Protein AF-X0T035-F1 (afdb_monomer)

Secondary structure (DSSP, 8-state):
----PPPPP----SHHHHHHH-TT---SS-TTSSEEEEEEEETTTTEEEEEEEEE-SSEEEEEEEEEEE-TTS-EEEEEEEEEEET--EEEEE-TTS-EEEEEE-

InterPro domains:
  IPR059796 Lockin family [PF26760] (6-98)

pLDDT: mean 90.89, std 11.78, range [40.88, 98.69]

Solvent-accessible surface area (backbone atoms only — not comparable to full-atom values): 6393 Å² total; per-residue (Å²): 133,83,77,83,74,84,74,83,84,78,84,61,66,44,45,74,52,33,50,76,72,37,84,84,68,80,77,85,76,70,68,53,58,56,37,55,51,46,73,53,72,40,80,88,80,31,33,36,38,38,34,28,36,26,81,56,100,61,13,28,40,40,37,39,41,38,42,36,50,43,98,88,70,49,74,50,77,49,79,49,76,48,78,42,72,80,32,44,80,45,75,43,61,48,100,83,70,46,78,78,47,40,49,80,85

Sequence (105 aa):
MSVPTKGKTLHNTTADGASKNVKDIVFWGNGDTFALISKASSQEEGWMKSTKAMQTSQGVVVQVTTQQRNPDGSYAIAEALTFVPFVTISEERNDKNEVTSRTII

Organism: NCBI:txid412755

Nearest PDB structures (foldseek):
  7wb4-assembly1_E  TM=5.234E-01  e=1.646E-01  Xenopus laevis
  3d2l-assembly1_A  TM=5.283E-01  e=3.341E-01  Exiguobacterium sibiricum 255-15
  4ggz-assembly4_D  TM=5.249E-01  e=2.017E+00  Bradyrhizobium diazoefficiens USDA 110
  6m82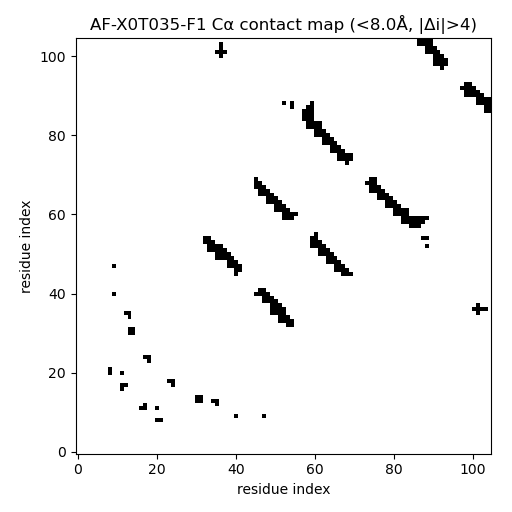-assembly1_A-2  TM=5.423E-01  e=1.910E+00  Streptomyces fradiae
  3bxo-assembly1_B  TM=4.458E-01  e=2.130E+00  Streptomyces venezuelae

Foldseek 3Di:
DDDPDDDDDQPDQAPVSCCVVPVPDDDDPGRCQWGWADKDDDVVQAKIWTWTWHDDPFFIKIKIKIWGQDPVRDIDIDMDIDTDGPKDKDFDADPVRHTDHIDID

Radius of gyration: 15.85 Å; Cα contacts (8 Å, |Δi|>4): 171; chains: 1; bounding box: 40×30×44 Å

Structure (mmCIF, N/CA/C/O backbone):
data_AF-X0T035-F1
#
_entry.id   AF-X0T035-F1
#
loop_
_atom_site.group_PDB
_atom_site.id
_atom_site.type_symbol
_atom_site.label_atom_id
_atom_site.label_alt_id
_atom_site.label_comp_id
_atom_site.label_asym_id
_atom_site.label_entity_id
_atom_site.label_seq_id
_atom_site.pdbx_PDB_ins_code
_atom_site.Cartn_x
_atom_site.Cartn_y
_atom_site.Cartn_z
_atom_site.occupancy
_atom_site.B_iso_or_equiv
_atom_site.auth_seq_id
_atom_site.auth_comp_id
_atom_site.auth_asym_id
_atom_site.auth_atom_id
_atom_site.pdbx_PDB_model_num
ATOM 1 N N . MET A 1 1 ? 22.894 7.283 -29.702 1.00 40.88 1 MET A N 1
ATOM 2 C CA . MET A 1 1 ? 22.929 7.693 -28.282 1.00 40.88 1 MET A CA 1
ATOM 3 C C . MET A 1 1 ? 21.506 7.618 -27.759 1.00 40.88 1 MET A C 1
ATOM 5 O O . MET A 1 1 ? 20.655 8.309 -28.303 1.00 40.88 1 MET A O 1
ATOM 9 N N . SER A 1 2 ? 21.207 6.725 -26.814 1.00 49.31 2 SER A N 1
ATOM 10 C CA . SER A 1 2 ? 19.874 6.645 -26.207 1.00 49.31 2 SER A CA 1
ATOM 11 C C . SER A 1 2 ? 19.678 7.841 -25.280 1.00 49.31 2 SER A C 1
ATOM 13 O O . SER A 1 2 ? 20.507 8.086 -24.405 1.00 49.31 2 SER A O 1
ATOM 15 N N . VAL A 1 3 ? 18.597 8.589 -25.481 1.00 47.19 3 VAL A N 1
ATOM 16 C CA . VAL A 1 3 ? 18.167 9.639 -24.553 1.00 47.19 3 VAL A CA 1
ATOM 17 C C . VAL A 1 3 ? 18.016 9.003 -23.163 1.00 47.19 3 VAL A C 1
ATOM 19 O O . VAL A 1 3 ? 17.386 7.947 -23.076 1.00 47.19 3 VAL A O 1
ATOM 22 N N . PRO A 1 4 ? 18.574 9.579 -22.081 1.00 48.28 4 PRO A N 1
ATOM 23 C CA . PRO A 1 4 ? 18.344 9.057 -20.744 1.00 48.28 4 PRO A CA 1
ATOM 24 C C . PRO A 1 4 ? 16.848 9.172 -20.454 1.00 48.28 4 PRO A C 1
ATOM 26 O O . PRO A 1 4 ? 16.308 10.273 -20.330 1.00 48.28 4 PRO A O 1
ATOM 29 N N . THR A 1 5 ? 16.149 8.044 -20.385 1.00 55.84 5 THR A N 1
ATOM 30 C CA . THR A 1 5 ? 14.762 8.023 -19.928 1.00 55.84 5 THR A CA 1
ATOM 31 C C . THR A 1 5 ? 14.737 8.498 -18.486 1.00 55.84 5 THR A C 1
ATOM 33 O O . THR A 1 5 ? 15.328 7.867 -17.608 1.00 55.84 5 THR A O 1
ATOM 36 N N . LYS A 1 6 ? 14.061 9.622 -18.239 1.00 64.62 6 LYS A N 1
ATOM 37 C CA . LYS A 1 6 ? 13.789 10.122 -16.892 1.00 64.62 6 LYS A CA 1
ATOM 38 C C . LYS A 1 6 ? 13.156 8.989 -16.072 1.00 64.62 6 LYS A C 1
ATOM 40 O O . LYS A 1 6 ? 12.093 8.488 -16.433 1.00 64.62 6 LYS A O 1
ATOM 45 N N . GLY A 1 7 ? 13.843 8.552 -15.016 1.00 67.38 7 GLY A N 1
ATOM 46 C CA . GLY A 1 7 ? 13.404 7.439 -14.172 1.00 67.38 7 GLY A CA 1
ATOM 47 C C . GLY A 1 7 ? 12.073 7.720 -13.465 1.00 67.38 7 GLY A C 1
ATOM 48 O O . GLY A 1 7 ? 11.689 8.874 -13.269 1.00 67.38 7 GLY A O 1
ATOM 49 N N . LYS A 1 8 ? 11.358 6.655 -13.080 1.00 74.38 8 LYS A N 1
ATOM 50 C CA . LYS A 1 8 ? 10.075 6.751 -12.363 1.00 74.38 8 LYS A CA 1
ATOM 51 C C . LYS A 1 8 ? 10.254 7.378 -10.975 1.00 74.38 8 LYS A C 1
ATOM 53 O O . LYS A 1 8 ? 11.216 7.077 -10.271 1.00 74.38 8 LYS A O 1
ATOM 58 N N . THR A 1 9 ? 9.270 8.162 -10.535 1.00 79.31 9 THR A N 1
ATOM 59 C CA . THR A 1 9 ? 9.222 8.680 -9.160 1.00 79.31 9 THR A CA 1
ATOM 60 C C . THR A 1 9 ? 8.656 7.627 -8.206 1.00 79.31 9 THR A C 1
ATOM 62 O O . THR A 1 9 ? 7.493 7.250 -8.322 1.00 79.31 9 THR A O 1
ATOM 65 N N . LEU A 1 10 ? 9.455 7.160 -7.238 1.00 82.31 10 LEU A N 1
ATOM 66 C CA . LEU A 1 10 ? 9.059 6.064 -6.334 1.00 82.31 10 LEU A CA 1
ATOM 67 C C . LEU A 1 10 ? 8.592 6.534 -4.944 1.00 82.31 10 LEU A C 1
ATOM 69 O O . LEU A 1 10 ? 7.915 5.782 -4.243 1.00 82.31 10 LEU A O 1
ATOM 73 N N . HIS A 1 11 ? 8.875 7.782 -4.558 1.00 81.81 11 HIS A N 1
ATOM 74 C CA . HIS A 1 11 ? 8.667 8.290 -3.193 1.00 81.81 11 HIS A CA 1
ATOM 75 C C . HIS A 1 11 ? 7.257 8.840 -2.902 1.00 81.81 11 HIS A C 1
ATOM 77 O O . HIS A 1 11 ? 7.005 9.300 -1.796 1.00 81.81 11 HIS A O 1
ATOM 83 N N . ASN A 1 12 ? 6.321 8.795 -3.857 1.00 82.50 12 ASN A N 1
ATOM 84 C CA . ASN A 1 12 ? 4.955 9.289 -3.637 1.00 82.50 12 ASN A CA 1
ATOM 85 C C . ASN A 1 12 ? 4.219 8.465 -2.572 1.00 82.50 12 ASN A C 1
ATOM 87 O O . ASN A 1 12 ? 4.196 7.230 -2.654 1.00 82.50 12 ASN A O 1
ATOM 91 N N . THR A 1 13 ? 3.589 9.144 -1.615 1.00 83.31 13 THR A N 1
ATOM 92 C CA . THR A 1 13 ? 2.817 8.525 -0.523 1.00 83.31 13 THR A CA 1
ATOM 93 C C . THR A 1 13 ? 1.342 8.927 -0.504 1.00 83.31 13 THR A C 1
ATOM 95 O O . THR A 1 13 ? 0.557 8.239 0.145 1.00 83.31 13 THR A O 1
ATOM 98 N N . THR A 1 14 ? 0.973 9.982 -1.237 1.00 84.31 14 THR A N 1
ATOM 99 C CA . THR A 1 14 ? -0.399 10.492 -1.396 1.00 84.31 14 THR A CA 1
ATOM 100 C C . THR A 1 14 ? -0.658 10.948 -2.834 1.00 84.31 14 THR A C 1
ATOM 102 O O . THR A 1 14 ? 0.295 11.178 -3.594 1.00 84.31 14 THR A O 1
ATOM 105 N N . ALA A 1 15 ? -1.928 11.128 -3.200 1.00 77.62 15 ALA A N 1
ATOM 106 C CA . ALA A 1 15 ? -2.338 11.686 -4.488 1.00 77.62 15 ALA A CA 1
ATOM 107 C C . ALA A 1 15 ? -1.802 13.114 -4.694 1.00 77.62 15 ALA A C 1
ATOM 109 O O . ALA A 1 15 ? -1.260 13.421 -5.755 1.00 77.62 15 ALA A O 1
ATOM 110 N N . ASP A 1 16 ? -1.837 13.958 -3.659 1.00 73.06 16 ASP A N 1
ATOM 111 C CA . ASP A 1 16 ? -1.284 15.321 -3.706 1.00 73.06 16 ASP A CA 1
ATOM 112 C C . ASP A 1 16 ? 0.226 15.334 -3.966 1.00 73.06 16 ASP A C 1
ATOM 114 O O . ASP A 1 16 ? 0.734 16.139 -4.753 1.00 73.06 16 ASP A O 1
ATOM 118 N N . GLY A 1 17 ? 0.964 14.422 -3.322 1.00 80.88 17 GLY A N 1
ATOM 119 C CA . GLY A 1 17 ? 2.385 14.226 -3.596 1.00 80.88 17 GLY A CA 1
ATOM 120 C C . GLY A 1 17 ? 2.618 13.744 -5.029 1.00 80.88 17 GLY A C 1
ATOM 121 O O . GLY A 1 17 ? 3.515 14.237 -5.714 1.00 80.88 17 GLY A O 1
ATOM 122 N N . ALA A 1 18 ? 1.773 12.833 -5.516 1.00 80.81 18 ALA A N 1
ATOM 123 C CA . ALA A 1 18 ? 1.857 12.320 -6.876 1.00 80.81 18 ALA A CA 1
ATOM 124 C C . ALA A 1 18 ? 1.606 13.405 -7.932 1.00 80.81 18 ALA A C 1
ATOM 126 O O . ALA A 1 18 ? 2.404 13.501 -8.858 1.00 80.81 18 ALA A O 1
ATOM 127 N N . SER A 1 19 ? 0.603 14.271 -7.765 1.00 83.31 19 SER A N 1
ATOM 128 C CA . SER A 1 19 ? 0.302 15.379 -8.690 1.00 83.31 19 SER A CA 1
ATOM 129 C C . SER A 1 19 ? 1.464 16.365 -8.851 1.00 83.31 19 SER A C 1
ATOM 131 O O . SER A 1 1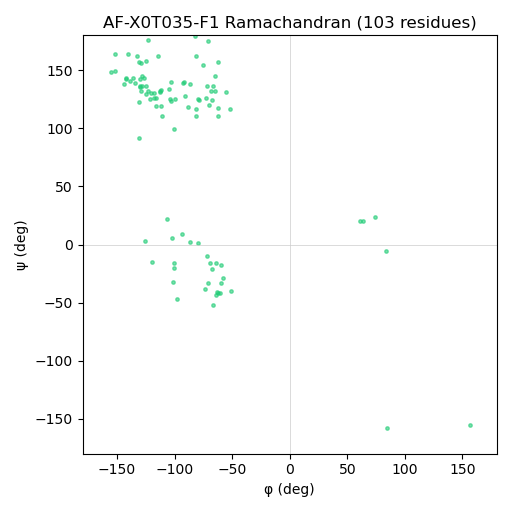9 ? 1.689 16.904 -9.934 1.00 83.31 19 SER A O 1
ATOM 133 N N . LYS A 1 20 ? 2.260 16.582 -7.794 1.00 86.00 20 LYS A N 1
ATOM 134 C CA . LYS A 1 20 ? 3.477 17.416 -7.860 1.00 86.00 20 LYS A CA 1
ATOM 135 C C . LYS A 1 20 ? 4.597 16.745 -8.661 1.00 86.00 20 LYS A C 1
ATOM 137 O O . LYS A 1 20 ? 5.383 17.416 -9.329 1.00 86.00 20 LYS A O 1
ATOM 142 N N . ASN A 1 21 ? 4.666 15.421 -8.586 1.00 85.50 21 ASN A N 1
ATOM 143 C CA . ASN A 1 21 ? 5.780 14.619 -9.078 1.00 85.50 21 ASN A CA 1
ATOM 144 C C . ASN A 1 21 ? 5.533 13.960 -10.447 1.00 85.50 21 ASN A C 1
ATOM 146 O O . ASN A 1 21 ? 6.492 13.584 -11.125 1.00 85.50 21 ASN A O 1
ATOM 150 N N . VAL A 1 22 ? 4.270 13.817 -10.850 1.00 87.88 22 VAL A N 1
ATOM 151 C CA . VAL A 1 22 ? 3.798 13.173 -12.082 1.00 87.88 22 VAL A CA 1
ATOM 152 C C . VAL A 1 22 ? 2.808 14.133 -12.740 1.00 87.88 22 VAL A C 1
ATOM 154 O O . VAL A 1 22 ? 1.635 14.162 -12.396 1.00 87.88 22 VAL A O 1
ATOM 157 N N . LYS A 1 23 ? 3.306 14.993 -13.633 1.00 88.56 23 LYS A N 1
ATOM 158 C CA . LYS A 1 23 ? 2.565 16.176 -14.116 1.00 88.56 23 LYS A CA 1
ATOM 159 C C . LYS A 1 23 ? 1.337 15.854 -14.972 1.00 88.56 23 LYS A C 1
ATOM 161 O O . LYS A 1 23 ? 0.483 16.712 -15.145 1.00 88.56 23 LYS A O 1
ATOM 166 N N . ASP A 1 24 ? 1.294 14.660 -15.542 1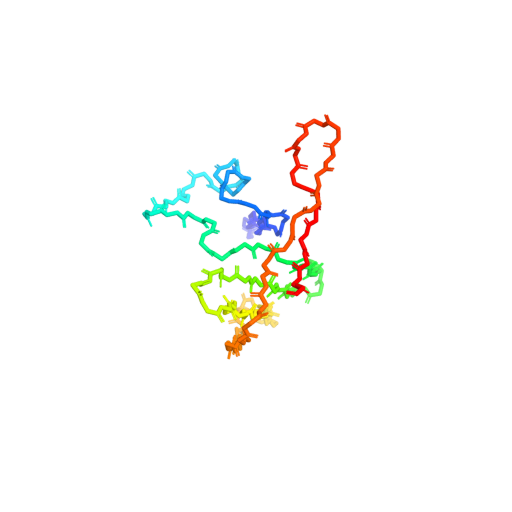.00 90.38 24 ASP A N 1
ATOM 167 C CA . ASP A 1 24 ? 0.242 14.149 -16.417 1.00 90.38 24 ASP A CA 1
ATOM 168 C C . ASP A 1 24 ? -0.711 13.182 -15.699 1.00 90.38 24 ASP A C 1
ATOM 170 O O . ASP A 1 24 ? -1.586 12.600 -16.338 1.00 90.38 24 ASP A O 1
ATOM 174 N N . ILE A 1 25 ? -0.566 13.000 -14.379 1.00 90.94 25 ILE A N 1
ATOM 175 C CA . ILE A 1 25 ? -1.484 12.155 -13.617 1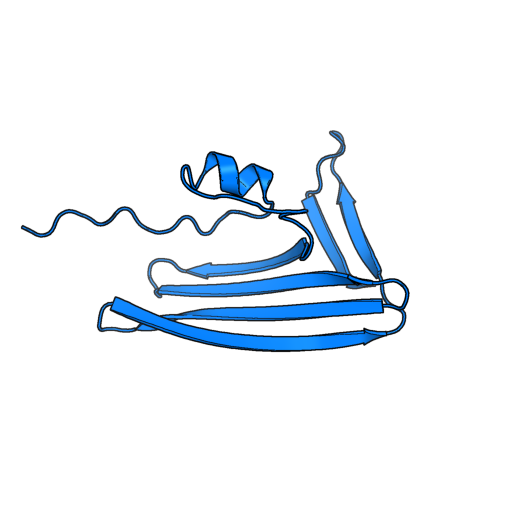.00 90.94 25 ILE A CA 1
ATOM 176 C C . ILE A 1 25 ? -2.872 12.801 -13.557 1.00 90.94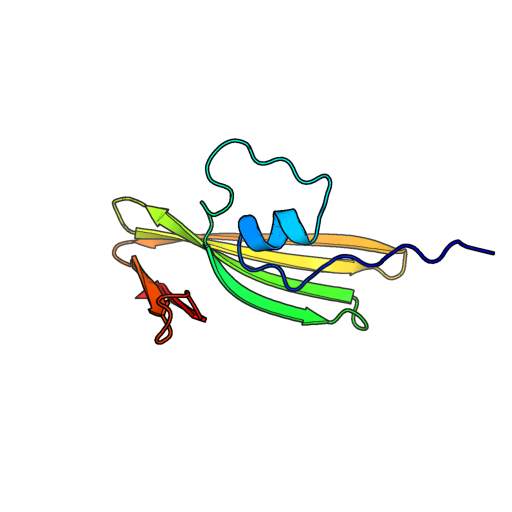 25 ILE A C 1
ATOM 178 O O . ILE A 1 25 ? -3.020 13.982 -13.244 1.00 90.94 25 ILE A O 1
ATOM 182 N N . VAL A 1 26 ? -3.900 12.006 -13.840 1.00 92.12 26 VAL A N 1
ATOM 183 C CA . VAL A 1 26 ? -5.304 12.415 -13.748 1.00 92.12 26 VAL A CA 1
ATOM 184 C C . VAL A 1 26 ? -6.000 11.484 -12.768 1.00 92.12 26 VAL A C 1
ATOM 186 O O . VAL A 1 26 ? -5.963 10.265 -12.931 1.00 92.12 26 VAL A O 1
ATOM 189 N N . PHE A 1 27 ? -6.646 12.057 -11.756 1.00 90.38 27 PHE A N 1
ATOM 190 C CA . PHE A 1 27 ? -7.457 11.319 -10.793 1.00 90.38 27 PHE A CA 1
ATOM 191 C C . PHE A 1 27 ? -8.942 11.534 -11.088 1.00 90.38 27 PHE A C 1
ATOM 193 O O . PHE A 1 27 ? -9.385 12.665 -11.280 1.00 90.38 27 PHE A O 1
ATOM 200 N N . TRP A 1 28 ? -9.718 10.451 -11.085 1.00 94.38 28 TRP A N 1
ATOM 201 C CA . TRP A 1 28 ? -11.178 10.496 -11.041 1.00 94.38 28 TRP A CA 1
ATOM 202 C C . TRP A 1 28 ? -11.635 9.845 -9.731 1.00 94.38 28 TRP A C 1
ATOM 204 O O . TRP A 1 28 ? -11.323 8.683 -9.479 1.00 94.38 28 TRP A O 1
ATOM 214 N N . GLY A 1 29 ? -12.323 10.609 -8.876 1.00 93.50 29 GLY A N 1
ATOM 215 C CA . GLY A 1 29 ? -12.622 10.212 -7.495 1.00 93.50 29 GLY A CA 1
ATOM 216 C C . GLY A 1 29 ? -11.486 10.527 -6.509 1.00 93.50 29 GLY A C 1
ATOM 217 O O . GLY A 1 29 ? -10.661 11.406 -6.758 1.00 93.50 29 GLY A O 1
ATOM 218 N N . ASN A 1 30 ? -11.459 9.830 -5.368 1.00 91.75 30 ASN A N 1
ATOM 219 C CA . ASN A 1 30 ? -10.420 10.001 -4.348 1.00 91.75 30 ASN A CA 1
ATOM 220 C C . ASN A 1 30 ? -9.152 9.209 -4.726 1.00 91.75 30 ASN A C 1
ATOM 222 O O . ASN A 1 30 ? -9.143 7.982 -4.675 1.00 91.75 30 ASN A O 1
ATOM 226 N N . GLY A 1 31 ? -8.065 9.907 -5.068 1.00 89.75 31 GLY A N 1
ATOM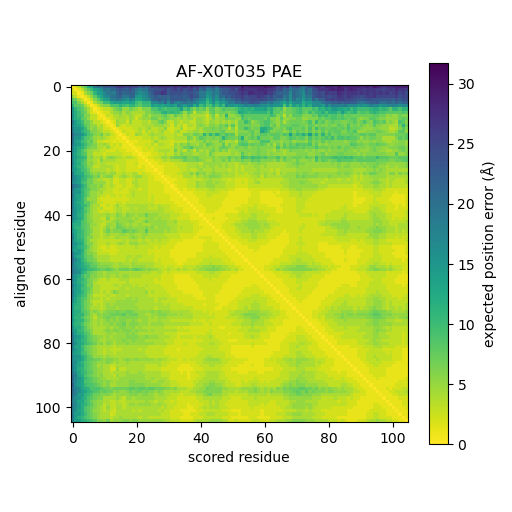 227 C CA . GLY A 1 31 ? -6.782 9.280 -5.413 1.00 89.75 31 GLY A CA 1
ATOM 228 C C . GLY A 1 31 ? -6.115 8.509 -4.263 1.00 89.75 31 GLY A C 1
ATOM 229 O O . GLY A 1 31 ? -5.249 7.675 -4.517 1.00 89.75 31 GLY A O 1
ATOM 230 N N . ASP A 1 32 ? -6.551 8.745 -3.023 1.00 92.31 32 ASP A N 1
ATOM 231 C CA . ASP A 1 32 ? -6.064 8.095 -1.805 1.00 92.31 32 ASP A CA 1
ATOM 232 C C . ASP A 1 32 ? -7.071 7.078 -1.230 1.00 92.31 32 ASP A C 1
ATOM 234 O O . ASP A 1 32 ? -6.993 6.724 -0.055 1.00 92.31 32 ASP A O 1
ATOM 238 N N . THR A 1 33 ? -8.004 6.555 -2.045 1.00 95.44 33 THR A N 1
ATOM 239 C CA . THR A 1 33 ? -8.899 5.449 -1.637 1.00 95.44 33 THR A CA 1
ATOM 240 C C . THR A 1 33 ? -8.123 4.269 -1.039 1.00 95.44 33 THR A C 1
ATOM 242 O O . THR A 1 33 ? -8.551 3.687 -0.045 1.00 95.44 33 THR A O 1
ATOM 245 N N . PHE A 1 34 ? -6.962 3.940 -1.614 1.00 97.25 34 PHE A N 1
ATOM 246 C CA . PHE A 1 34 ? -5.987 3.033 -1.015 1.00 97.25 34 PHE A CA 1
ATOM 247 C C . PHE A 1 34 ? -4.857 3.846 -0.383 1.00 97.25 34 PHE A C 1
ATOM 249 O O . PHE A 1 34 ? -3.919 4.265 -1.065 1.00 97.25 34 PHE A O 1
ATOM 256 N N . ALA A 1 35 ? -4.918 4.026 0.932 1.00 96.94 35 ALA A N 1
ATOM 257 C CA . ALA A 1 35 ? -3.906 4.746 1.686 1.00 96.94 35 ALA A CA 1
ATOM 258 C C . ALA A 1 35 ? -2.612 3.924 1.782 1.00 96.94 35 ALA A C 1
ATOM 260 O O . ALA A 1 35 ? -2.637 2.718 2.041 1.00 96.94 35 ALA A O 1
ATOM 261 N N . LEU A 1 36 ? -1.457 4.567 1.584 1.00 97.31 36 LEU A N 1
ATOM 262 C CA . LEU A 1 36 ? -0.165 3.898 1.737 1.00 97.31 36 LEU A CA 1
ATOM 263 C C . LEU A 1 36 ? 0.084 3.527 3.206 1.00 97.31 36 LEU A C 1
ATOM 265 O O . LEU A 1 36 ? 0.084 4.410 4.062 1.00 97.31 36 LEU A O 1
ATOM 269 N N . ILE A 1 37 ? 0.347 2.239 3.459 1.00 97.88 37 ILE A N 1
ATOM 270 C CA . ILE A 1 37 ? 0.753 1.704 4.770 1.00 97.88 37 ILE A CA 1
ATOM 271 C C . ILE A 1 37 ? 2.269 1.533 4.829 1.00 97.88 37 ILE A C 1
ATOM 273 O O . ILE A 1 37 ? 2.918 1.937 5.785 1.00 97.88 37 ILE A O 1
ATOM 277 N N . SER A 1 38 ? 2.856 0.936 3.789 1.00 97.06 38 SER A N 1
ATOM 278 C CA . SER A 1 38 ? 4.298 0.702 3.726 1.00 97.06 38 SER A CA 1
ATOM 279 C C . SER A 1 38 ? 4.792 0.677 2.286 1.00 97.06 38 SER A C 1
ATOM 281 O O . SER A 1 38 ? 4.072 0.276 1.367 1.00 97.06 38 SER A O 1
ATOM 283 N N . LYS A 1 39 ? 6.039 1.098 2.080 1.00 95.69 39 LYS A N 1
ATOM 284 C CA . LYS A 1 39 ? 6.733 1.013 0.798 1.00 95.69 39 LYS A CA 1
ATOM 285 C C . LYS A 1 39 ? 8.209 0.720 1.020 1.00 95.69 39 LYS A C 1
ATOM 287 O O . LYS A 1 39 ? 8.849 1.353 1.849 1.00 95.69 39 LYS A O 1
ATOM 292 N N . ALA A 1 40 ? 8.745 -0.171 0.199 1.00 95.12 40 ALA A N 1
ATOM 293 C CA . ALA A 1 40 ? 10.175 -0.352 0.012 1.00 95.12 40 ALA A CA 1
ATOM 294 C C . ALA A 1 40 ? 10.476 -0.347 -1.489 1.00 95.12 40 ALA A C 1
ATOM 296 O O . ALA A 1 40 ? 9.684 -0.849 -2.288 1.00 95.12 40 ALA A O 1
ATOM 297 N N . SER A 1 41 ? 11.598 0.236 -1.893 1.00 94.75 41 SER A N 1
ATOM 298 C CA . SER A 1 41 ? 12.008 0.245 -3.297 1.00 94.75 41 SER A CA 1
ATOM 299 C C . SER A 1 41 ? 13.508 0.407 -3.439 1.00 94.75 41 SER A C 1
ATOM 301 O O . SER A 1 41 ? 14.111 1.137 -2.656 1.00 94.75 41 SER A O 1
ATOM 303 N N . SER A 1 42 ? 14.071 -0.176 -4.491 1.00 93.06 42 SER A N 1
ATOM 304 C CA . SER A 1 42 ? 15.445 0.054 -4.922 1.00 93.06 42 SER A CA 1
ATOM 305 C C . SER A 1 42 ? 15.470 0.348 -6.420 1.00 93.06 42 SER A C 1
ATOM 307 O O . SER A 1 42 ? 14.974 -0.430 -7.234 1.00 93.06 42 SER A O 1
ATOM 309 N N . GLN A 1 43 ? 16.016 1.507 -6.793 1.00 89.00 43 GLN A N 1
ATOM 310 C CA . GLN A 1 43 ? 16.118 1.909 -8.200 1.00 89.00 43 GLN A CA 1
ATOM 311 C C . GLN A 1 43 ? 17.201 1.125 -8.941 1.00 89.00 43 GLN A C 1
ATOM 313 O O . GLN A 1 43 ? 16.992 0.758 -10.102 1.00 89.00 43 GLN A O 1
ATOM 318 N N . GLU A 1 44 ? 18.323 0.866 -8.266 1.00 88.94 44 GLU A N 1
ATOM 319 C CA . GLU A 1 44 ? 19.453 0.098 -8.793 1.00 88.94 44 GLU A CA 1
ATOM 320 C C . GLU A 1 44 ? 19.041 -1.359 -9.015 1.00 88.94 44 GLU A C 1
ATOM 322 O O . GLU A 1 44 ? 19.081 -1.837 -10.146 1.00 88.94 44 GLU A O 1
ATOM 327 N N . GLU A 1 45 ? 18.464 -1.994 -7.991 1.00 91.94 45 GLU A N 1
ATOM 328 C CA . GLU A 1 45 ? 17.926 -3.364 -8.074 1.00 91.94 45 GLU A CA 1
ATOM 329 C C . GLU A 1 45 ? 16.622 -3.450 -8.897 1.00 91.94 45 GLU A C 1
ATOM 331 O O . GLU A 1 45 ? 16.126 -4.529 -9.219 1.00 91.94 45 GLU A O 1
ATOM 336 N N . GLY A 1 46 ? 16.035 -2.302 -9.244 1.00 92.81 46 GLY A N 1
ATOM 337 C CA . GLY A 1 46 ? 14.923 -2.203 -10.182 1.00 92.81 46 GLY A CA 1
ATOM 338 C C . GLY A 1 46 ? 13.568 -2.667 -9.654 1.00 92.81 46 GLY A C 1
ATOM 339 O O . GLY A 1 46 ? 12.706 -2.990 -10.466 1.00 92.81 46 GLY A O 1
ATOM 340 N N . TRP A 1 47 ? 13.333 -2.678 -8.343 1.00 94.06 47 TRP A N 1
ATOM 341 C CA . TRP A 1 47 ? 12.073 -3.164 -7.774 1.00 94.06 47 TRP A CA 1
ATOM 342 C C . TRP A 1 47 ? 11.425 -2.197 -6.790 1.00 94.06 47 TRP A C 1
ATOM 344 O O . TRP A 1 47 ? 12.069 -1.354 -6.164 1.00 94.06 47 TRP A O 1
ATOM 354 N N . MET A 1 48 ? 10.111 -2.335 -6.634 1.00 96.19 48 MET A N 1
ATOM 355 C CA . MET A 1 48 ? 9.349 -1.693 -5.573 1.00 96.19 48 MET A CA 1
ATOM 356 C C . MET A 1 48 ? 8.259 -2.619 -5.049 1.00 96.19 48 MET A C 1
ATOM 358 O O . MET A 1 48 ? 7.616 -3.337 -5.810 1.00 96.19 48 MET A O 1
ATOM 362 N N . LYS A 1 49 ? 8.020 -2.551 -3.744 1.00 97.00 49 LYS A N 1
ATOM 363 C CA . LYS A 1 49 ? 6.902 -3.183 -3.053 1.00 97.00 49 LYS A CA 1
ATOM 364 C C . LYS A 1 49 ? 6.127 -2.102 -2.315 1.00 97.00 49 LYS A C 1
ATOM 366 O O . LYS A 1 49 ? 6.720 -1.291 -1.605 1.00 97.00 49 LYS A O 1
ATOM 371 N N . SER A 1 50 ? 4.808 -2.090 -2.453 1.00 97.38 50 SER A N 1
ATOM 372 C CA . SER A 1 50 ? 3.940 -1.234 -1.645 1.00 97.38 50 SER A CA 1
ATOM 373 C C . SER A 1 50 ? 2.798 -2.029 -1.046 1.00 97.38 50 SER A C 1
ATOM 375 O O . SER A 1 50 ? 2.145 -2.783 -1.766 1.00 97.38 50 SER A O 1
ATOM 377 N N . THR A 1 51 ? 2.539 -1.792 0.232 1.00 98.19 51 THR A N 1
ATOM 378 C CA . THR A 1 51 ? 1.328 -2.211 0.927 1.00 98.19 51 THR A CA 1
ATOM 379 C C . THR A 1 51 ? 0.426 -0.996 1.067 1.00 98.19 51 THR A C 1
ATOM 381 O O . THR A 1 51 ? 0.839 0.026 1.622 1.00 98.19 51 THR A O 1
ATOM 384 N N . LYS A 1 52 ? -0.797 -1.096 0.558 1.00 98.19 52 LYS A N 1
ATOM 385 C CA . LYS A 1 52 ? -1.834 -0.077 0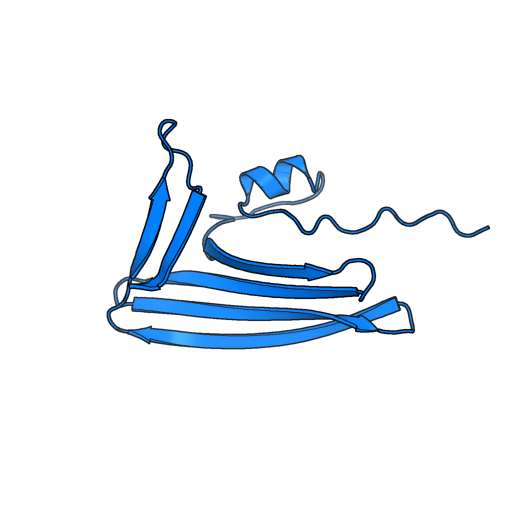.716 1.00 98.19 52 LYS A CA 1
ATOM 386 C C . LYS A 1 52 ? -3.074 -0.696 1.321 1.00 98.19 52 LYS A C 1
ATOM 388 O O . LYS A 1 52 ? -3.273 -1.904 1.214 1.00 98.19 52 LYS A O 1
ATOM 393 N N . ALA A 1 53 ? -3.904 0.133 1.927 1.00 98.31 53 ALA A N 1
ATOM 394 C CA . ALA A 1 53 ? -5.125 -0.341 2.531 1.00 98.31 53 ALA A CA 1
ATOM 395 C C . ALA A 1 53 ? -6.289 0.610 2.261 1.00 98.31 53 ALA A C 1
ATOM 397 O O . ALA A 1 53 ? -6.119 1.827 2.265 1.00 98.31 53 ALA A O 1
ATOM 398 N N . MET A 1 54 ? -7.461 0.041 2.001 1.00 98.44 54 MET A N 1
ATOM 399 C CA . MET A 1 54 ? -8.707 0.769 1.793 1.00 98.44 54 MET A CA 1
ATOM 400 C C . MET A 1 54 ? -9.640 0.485 2.964 1.00 98.44 54 MET A C 1
ATOM 402 O O . MET A 1 54 ? -10.026 -0.665 3.194 1.00 98.44 54 MET A O 1
ATOM 406 N N . GLN A 1 55 ? -10.004 1.539 3.693 1.00 98.06 55 GLN A N 1
ATOM 407 C CA . GLN A 1 55 ? -10.979 1.449 4.774 1.00 98.06 55 GLN A CA 1
ATOM 408 C C . GLN A 1 55 ? -12.362 1.106 4.210 1.00 98.06 55 GLN A C 1
ATOM 410 O O . GLN A 1 55 ? -12.809 1.686 3.221 1.00 98.06 55 GLN A O 1
ATOM 415 N N . THR A 1 56 ? -13.058 0.184 4.868 1.00 97.75 56 THR A N 1
ATOM 416 C CA . THR A 1 56 ? -14.460 -0.155 4.595 1.00 97.75 56 THR A CA 1
ATOM 417 C C . THR A 1 56 ? -15.294 0.023 5.864 1.00 97.75 56 THR A C 1
ATOM 419 O O . THR A 1 56 ? -14.754 0.287 6.941 1.00 97.75 56 THR A O 1
ATOM 422 N N . SER A 1 57 ? -16.610 -0.172 5.761 1.00 97.38 57 SER A N 1
ATOM 423 C CA . SER A 1 57 ? -17.509 -0.140 6.919 1.00 97.38 57 SER A CA 1
ATOM 424 C C . SER A 1 57 ? -17.331 -1.314 7.893 1.00 97.38 57 SER A C 1
ATOM 426 O O . SER A 1 57 ? -17.817 -1.225 9.014 1.00 97.38 57 SER A O 1
ATOM 428 N N . GLN A 1 58 ? -16.664 -2.404 7.492 1.00 97.50 58 GLN A N 1
ATOM 429 C CA . GLN A 1 58 ? -16.563 -3.643 8.288 1.00 97.50 58 GLN A CA 1
ATOM 430 C C . GLN A 1 58 ? -15.121 -4.112 8.536 1.00 97.50 58 GLN A C 1
ATOM 432 O O . GLN A 1 58 ? -14.899 -5.175 9.113 1.00 97.50 58 GLN A O 1
ATOM 437 N N . GLY A 1 59 ? -14.129 -3.356 8.078 1.00 98.31 59 GLY A N 1
ATOM 438 C CA . GLY A 1 59 ? -12.728 -3.760 8.111 1.00 98.31 59 GLY A CA 1
ATOM 439 C C . GLY A 1 59 ? -11.913 -3.032 7.054 1.00 98.31 59 GLY A C 1
ATOM 440 O O . GLY A 1 59 ? -12.310 -1.968 6.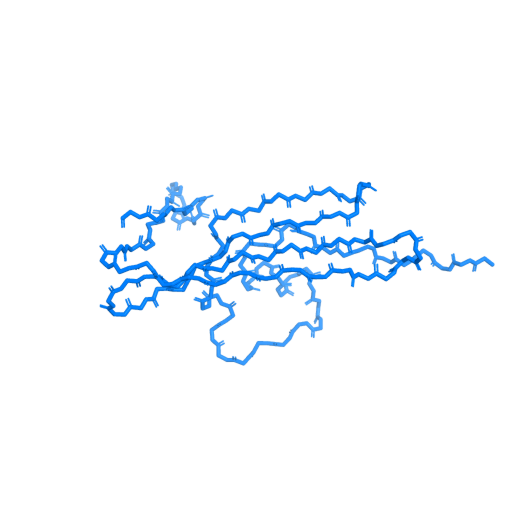570 1.00 98.31 59 GLY A O 1
ATOM 441 N N . VAL A 1 60 ? -10.811 -3.635 6.630 1.00 98.69 60 VAL A N 1
ATOM 442 C CA . VAL A 1 60 ? -9.875 -3.043 5.673 1.00 98.69 60 VAL A CA 1
ATOM 443 C C . VAL A 1 60 ? -9.567 -4.030 4.552 1.00 98.69 60 VAL A C 1
ATOM 445 O O . VAL A 1 60 ? -9.307 -5.206 4.795 1.00 98.69 60 VAL A O 1
ATOM 448 N N . VAL A 1 61 ? -9.545 -3.551 3.309 1.00 98.62 61 VAL A N 1
ATOM 449 C CA . VAL A 1 61 ? -8.951 -4.298 2.193 1.00 98.62 61 VAL A CA 1
ATOM 450 C C . VAL A 1 61 ? -7.471 -3.952 2.129 1.00 98.62 61 VAL A C 1
ATOM 452 O O . VAL A 1 61 ? -7.121 -2.795 1.909 1.00 98.62 61 VAL A O 1
ATOM 455 N N . VAL A 1 62 ? -6.601 -4.941 2.305 1.00 98.50 62 VAL A N 1
ATOM 456 C CA . VAL A 1 62 ? -5.147 -4.790 2.207 1.00 98.50 62 VAL A CA 1
ATOM 457 C C . VAL A 1 62 ? -4.685 -5.268 0.841 1.00 98.50 62 VAL A C 1
ATOM 459 O O . VAL A 1 62 ? -4.938 -6.406 0.454 1.00 98.50 62 VAL A O 1
ATOM 462 N N . GLN A 1 63 ? -3.973 -4.399 0.133 1.00 98.56 63 GLN A N 1
ATOM 463 C CA . GLN A 1 63 ? -3.335 -4.676 -1.144 1.00 98.56 63 GLN A CA 1
ATOM 464 C C . GLN A 1 63 ? -1.819 -4.667 -0.977 1.00 98.56 63 GLN A C 1
ATOM 466 O O . GLN A 1 63 ? -1.253 -3.717 -0.434 1.00 98.56 63 GLN A O 1
ATOM 471 N N . VAL A 1 64 ? -1.146 -5.672 -1.524 1.00 98.06 64 VAL A N 1
ATOM 472 C CA . VAL A 1 64 ? 0.302 -5.660 -1.734 1.00 98.06 64 VAL A CA 1
ATOM 473 C C . VAL A 1 64 ? 0.570 -5.728 -3.228 1.00 98.06 64 VAL A C 1
ATOM 475 O O . VAL A 1 64 ? 0.115 -6.653 -3.889 1.00 98.06 64 VAL A O 1
ATOM 478 N N . THR A 1 65 ? 1.354 -4.783 -3.739 1.00 97.88 65 THR A N 1
ATOM 479 C CA . THR A 1 65 ? 1.837 -4.785 -5.126 1.00 97.88 65 THR A CA 1
ATOM 480 C C . THR A 1 65 ? 3.355 -4.811 -5.118 1.00 97.88 65 THR A C 1
ATOM 482 O O . THR A 1 65 ? 3.982 -3.982 -4.450 1.00 97.88 65 THR A O 1
ATOM 485 N N . THR A 1 66 ? 3.938 -5.720 -5.890 1.00 96.81 66 THR A N 1
ATOM 486 C CA . THR A 1 66 ? 5.359 -5.731 -6.232 1.00 96.81 66 THR A CA 1
ATOM 487 C C . THR A 1 66 ? 5.503 -5.449 -7.722 1.00 96.81 66 THR A C 1
ATOM 489 O O . THR A 1 66 ? 4.843 -6.081 -8.542 1.00 96.81 66 THR A O 1
ATOM 492 N N . GLN A 1 67 ? 6.385 -4.520 -8.073 1.00 96.50 67 GLN A N 1
ATOM 493 C CA . GLN A 1 67 ? 6.820 -4.267 -9.440 1.00 96.50 67 GLN A CA 1
ATOM 494 C C . GLN A 1 67 ? 8.324 -4.525 -9.525 1.00 96.50 67 GLN A C 1
ATOM 496 O O . GLN A 1 67 ? 9.087 -3.929 -8.769 1.00 96.50 67 GLN A O 1
ATOM 501 N N . GLN A 1 68 ? 8.739 -5.381 -10.455 1.00 95.94 68 GLN A N 1
ATOM 502 C CA . GLN A 1 68 ? 10.133 -5.730 -10.731 1.00 95.94 68 GLN A CA 1
ATOM 503 C C . GLN A 1 68 ? 10.474 -5.325 -12.163 1.00 95.94 68 GLN A C 1
ATOM 505 O O . GLN A 1 68 ? 9.739 -5.663 -13.086 1.00 95.94 68 GLN A O 1
ATOM 510 N N . ARG A 1 69 ? 11.584 -4.616 -12.359 1.00 95.50 69 ARG A N 1
ATOM 511 C CA . ARG A 1 69 ? 12.175 -4.373 -13.676 1.00 95.50 69 ARG A CA 1
ATOM 512 C C . ARG A 1 69 ? 12.956 -5.614 -14.091 1.00 95.50 69 ARG A C 1
ATOM 514 O O . ARG A 1 69 ? 13.824 -6.074 -13.350 1.00 95.50 69 ARG A O 1
ATOM 521 N N . ASN A 1 70 ? 12.639 -6.138 -15.262 1.00 94.88 70 ASN A N 1
ATOM 522 C CA . ASN A 1 70 ? 13.322 -7.273 -15.863 1.00 94.88 70 ASN A CA 1
ATOM 523 C C . ASN A 1 70 ? 14.620 -6.817 -16.559 1.00 94.88 70 ASN A C 1
ATOM 525 O O . ASN A 1 70 ? 14.763 -5.628 -16.868 1.00 94.88 70 ASN A O 1
ATOM 529 N N . PRO A 1 71 ? 15.561 -7.738 -16.845 1.00 93.06 71 PRO A N 1
ATOM 530 C CA . PRO A 1 71 ? 16.802 -7.409 -17.553 1.00 93.06 71 PRO A CA 1
ATOM 531 C C . PRO A 1 71 ? 16.591 -6.776 -18.936 1.00 93.06 71 PRO A C 1
ATOM 533 O O . PRO A 1 71 ? 17.411 -5.977 -19.375 1.00 93.06 71 PRO A O 1
ATOM 536 N N . ASP A 1 72 ? 15.483 -7.097 -19.605 1.00 93.94 72 ASP A N 1
ATOM 537 C CA . ASP A 1 72 ? 15.096 -6.532 -20.905 1.00 93.94 72 ASP A CA 1
ATOM 538 C C . ASP A 1 72 ? 14.446 -5.134 -20.803 1.00 93.94 72 ASP A C 1
ATOM 540 O O . ASP A 1 72 ? 14.044 -4.555 -21.810 1.00 93.94 72 ASP A O 1
ATOM 544 N N . GLY A 1 73 ? 14.330 -4.582 -19.590 1.00 89.25 73 GLY A N 1
ATOM 545 C CA . GLY A 1 73 ? 13.696 -3.293 -19.316 1.00 89.25 73 GLY A CA 1
ATOM 546 C C . GLY A 1 73 ? 12.171 -3.341 -19.177 1.00 89.25 73 GLY A C 1
ATOM 547 O O . GLY A 1 73 ? 11.574 -2.326 -18.808 1.00 89.25 73 GLY A O 1
ATOM 548 N N . SER A 1 74 ? 11.533 -4.492 -19.414 1.00 93.44 74 SER A N 1
ATOM 549 C CA . SER A 1 74 ? 10.109 -4.694 -19.132 1.00 93.44 74 SER A CA 1
ATOM 550 C C . SER A 1 74 ? 9.841 -4.757 -17.621 1.00 93.44 74 SER A C 1
ATOM 552 O O . SER A 1 74 ? 10.762 -4.711 -16.802 1.00 93.44 74 SER A O 1
ATOM 554 N N . TYR A 1 75 ? 8.568 -4.834 -17.225 1.00 94.25 75 TYR A N 1
ATOM 555 C CA . TYR A 1 75 ? 8.186 -4.939 -15.818 1.00 94.25 75 TYR A CA 1
ATOM 556 C C . TYR A 1 75 ? 7.311 -6.164 -15.566 1.00 94.25 75 TYR A C 1
ATOM 558 O O . TYR A 1 75 ? 6.281 -6.333 -16.214 1.00 94.25 75 TYR A O 1
ATOM 566 N N . ALA A 1 76 ? 7.684 -6.963 -14.569 1.00 96.81 76 ALA A N 1
ATOM 567 C CA . ALA A 1 76 ? 6.825 -7.974 -13.970 1.00 96.81 76 ALA A CA 1
ATOM 568 C C . ALA A 1 76 ? 6.069 -7.373 -12.777 1.00 96.81 76 ALA A C 1
ATOM 570 O O . ALA A 1 76 ? 6.636 -6.601 -11.995 1.00 96.81 76 ALA A O 1
ATOM 571 N N . ILE A 1 77 ? 4.791 -7.727 -12.639 1.00 97.19 77 ILE A N 1
ATOM 572 C CA . ILE A 1 77 ? 3.905 -7.241 -11.578 1.00 97.19 77 ILE A CA 1
ATOM 573 C C . ILE A 1 77 ? 3.320 -8.441 -10.839 1.00 97.19 77 ILE A C 1
ATOM 575 O O . ILE A 1 77 ? 2.889 -9.405 -11.468 1.00 97.19 77 ILE A O 1
ATOM 579 N N . ALA A 1 78 ? 3.282 -8.365 -9.513 1.00 97.00 78 ALA A N 1
ATOM 580 C CA . ALA A 1 78 ? 2.556 -9.303 -8.668 1.00 97.00 78 ALA A CA 1
ATOM 581 C C . ALA A 1 78 ? 1.674 -8.527 -7.692 1.00 97.00 78 ALA A C 1
ATOM 583 O O . ALA A 1 78 ? 2.149 -7.596 -7.036 1.00 97.00 78 ALA A O 1
ATOM 584 N N . GLU A 1 79 ? 0.410 -8.928 -7.582 1.00 97.62 79 GLU A N 1
ATOM 585 C CA . GLU A 1 79 ? -0.556 -8.315 -6.675 1.00 97.62 79 GLU A CA 1
ATOM 586 C C . GLU A 1 79 ? -1.209 -9.364 -5.781 1.00 97.62 79 GLU A C 1
ATOM 588 O O . GLU A 1 79 ? -1.478 -10.488 -6.202 1.00 97.62 79 GLU A O 1
ATOM 593 N N . ALA A 1 80 ? -1.461 -8.978 -4.536 1.00 97.44 80 ALA A N 1
ATOM 594 C CA . ALA A 1 80 ? -2.251 -9.742 -3.588 1.00 97.44 80 ALA A CA 1
ATOM 595 C C . ALA A 1 80 ? -3.235 -8.803 -2.895 1.00 97.44 80 ALA A C 1
ATOM 597 O O . ALA A 1 80 ? -2.878 -7.682 -2.527 1.00 97.44 80 ALA A O 1
ATOM 598 N N . LEU A 1 81 ? -4.461 -9.280 -2.704 1.00 98.00 81 LEU A N 1
ATOM 599 C CA . LEU A 1 81 ? -5.529 -8.578 -2.008 1.00 98.00 81 LEU A CA 1
ATOM 600 C C . LEU A 1 81 ? -6.110 -9.502 -0.946 1.00 98.00 81 LEU A C 1
ATOM 602 O O . LEU A 1 81 ? -6.348 -10.680 -1.206 1.00 98.00 81 LEU A O 1
ATOM 606 N N . THR A 1 82 ? -6.351 -8.964 0.241 1.00 98.50 82 THR A N 1
ATOM 607 C CA . THR A 1 82 ? -7.076 -9.670 1.295 1.00 98.50 82 THR A CA 1
ATOM 608 C C . THR A 1 82 ? -7.981 -8.706 2.044 1.00 98.50 82 THR A C 1
ATOM 610 O O . THR A 1 82 ? -7.621 -7.549 2.263 1.00 98.50 82 THR A O 1
ATOM 613 N N . PHE A 1 83 ? -9.166 -9.173 2.424 1.00 98.62 83 PHE A N 1
ATOM 614 C CA . PHE A 1 83 ? -10.028 -8.442 3.340 1.00 98.62 83 PHE A CA 1
ATOM 615 C C . PHE A 1 83 ? -9.716 -8.873 4.769 1.00 98.62 83 PHE A C 1
ATOM 617 O O . PHE A 1 83 ? -9.722 -10.063 5.083 1.00 98.62 83 PHE A O 1
ATOM 624 N N . VAL A 1 84 ? -9.460 -7.896 5.630 1.00 98.44 84 VAL A N 1
ATOM 625 C CA . VAL A 1 84 ? -9.224 -8.095 7.055 1.00 98.44 84 VAL A CA 1
ATOM 626 C C . VAL A 1 84 ? -10.421 -7.498 7.798 1.00 98.44 84 VAL A C 1
ATOM 628 O O . VAL A 1 84 ? -10.603 -6.277 7.761 1.00 98.44 84 VAL A O 1
ATOM 631 N N . PRO A 1 85 ? -11.281 -8.322 8.418 1.00 98.50 85 PRO A N 1
ATOM 632 C CA . PRO A 1 85 ? -12.456 -7.826 9.120 1.00 98.50 85 PRO A CA 1
ATOM 633 C C . PRO A 1 85 ? -12.071 -7.186 10.458 1.00 98.50 85 PRO A C 1
ATOM 635 O O . PRO A 1 85 ? -11.066 -7.551 11.063 1.00 98.50 85 PRO A O 1
ATOM 638 N N . PHE A 1 86 ? -12.914 -6.268 10.932 1.00 98.12 86 PHE A N 1
ATOM 639 C CA . PHE A 1 86 ? -12.867 -5.690 12.284 1.00 98.12 86 PHE A CA 1
ATOM 640 C C . PHE A 1 86 ? -11.587 -4.920 12.650 1.00 98.12 86 PHE A C 1
ATOM 642 O O . PHE A 1 86 ? -11.328 -4.706 13.829 1.00 98.12 86 PHE A O 1
ATOM 649 N N . VAL A 1 87 ? -10.825 -4.475 11.650 1.00 98.25 87 VAL A N 1
ATOM 650 C CA . VAL A 1 87 ? -9.654 -3.598 11.815 1.00 98.25 87 VAL A CA 1
ATOM 651 C C . VAL A 1 87 ? -9.892 -2.229 11.178 1.00 98.25 87 VAL A C 1
ATOM 653 O O . VAL A 1 87 ? -10.769 -2.069 10.320 1.00 98.25 87 VAL A O 1
ATOM 656 N N . THR A 1 88 ? -9.091 -1.240 11.563 1.00 98.19 88 THR A N 1
ATOM 657 C CA . THR A 1 88 ? -9.107 0.114 10.991 1.00 98.19 88 THR A CA 1
ATOM 658 C C . THR A 1 88 ? -7.707 0.587 10.621 1.00 98.19 88 THR A C 1
ATOM 660 O O . THR A 1 88 ? -6.703 0.128 11.161 1.00 98.19 88 THR A O 1
ATOM 663 N N . ILE A 1 89 ? -7.631 1.538 9.694 1.00 98.31 89 ILE A N 1
ATOM 664 C CA . ILE A 1 89 ? -6.403 2.285 9.425 1.00 98.31 89 ILE A CA 1
ATOM 665 C C . ILE A 1 89 ? -6.250 3.356 10.511 1.00 98.31 89 ILE A C 1
ATOM 667 O O . ILE A 1 89 ? -7.147 4.176 10.705 1.00 98.31 89 ILE A O 1
ATOM 671 N N . SER A 1 90 ? -5.116 3.349 11.205 1.00 97.94 90 SER A N 1
ATOM 672 C CA . SER A 1 90 ? -4.697 4.394 12.140 1.00 97.94 90 SER A CA 1
ATOM 673 C C . SER A 1 90 ? -3.641 5.276 11.483 1.00 97.94 90 SER A C 1
ATOM 675 O O . SER A 1 90 ? -2.766 4.774 10.775 1.00 97.94 90 SER A O 1
ATOM 677 N N . GLU A 1 91 ? -3.718 6.586 11.707 1.00 97.81 91 GLU A N 1
ATOM 678 C CA . GLU A 1 91 ? -2.747 7.559 11.207 1.00 97.81 91 GLU A CA 1
ATOM 679 C C . GLU A 1 91 ? -1.976 8.178 12.370 1.00 97.81 91 GLU A C 1
ATOM 681 O O . GLU A 1 91 ? -2.566 8.659 13.337 1.00 97.81 91 GLU A O 1
ATOM 686 N N . GLU A 1 92 ? -0.657 8.231 12.239 1.00 97.31 92 GLU A N 1
ATOM 687 C CA . GLU A 1 92 ? 0.194 9.046 13.097 1.00 97.31 92 GLU A CA 1
ATOM 688 C C . GLU A 1 92 ? 0.399 10.411 12.442 1.00 97.31 92 GLU A C 1
ATOM 690 O O . GLU A 1 92 ? 0.577 10.503 11.222 1.00 97.31 92 GLU A O 1
ATOM 695 N N . ARG A 1 93 ? 0.360 11.478 13.243 1.00 97.38 93 ARG A N 1
ATOM 696 C CA . ARG A 1 93 ? 0.496 12.853 12.762 1.00 97.38 93 ARG A CA 1
ATOM 697 C C . ARG A 1 93 ? 1.558 13.606 13.549 1.00 97.38 93 ARG A C 1
ATOM 699 O O . ARG A 1 93 ? 1.710 13.388 14.746 1.00 97.38 93 ARG A O 1
ATOM 706 N N . ASN A 1 94 ? 2.275 14.498 12.871 1.00 95.56 94 ASN A N 1
ATOM 707 C CA . ASN A 1 94 ? 3.231 15.403 13.511 1.00 95.56 94 ASN A CA 1
ATOM 708 C C . ASN A 1 94 ? 2.542 16.648 14.111 1.00 95.56 94 ASN A C 1
ATOM 710 O O . ASN A 1 94 ? 1.340 16.854 13.942 1.00 95.56 94 ASN A O 1
ATOM 714 N N . ASP A 1 95 ? 3.326 17.531 14.736 1.00 96.69 95 ASP A N 1
ATOM 715 C CA . ASP A 1 95 ? 2.849 18.787 15.346 1.00 96.69 95 ASP A CA 1
ATOM 716 C C . ASP A 1 95 ? 2.167 19.752 14.357 1.00 96.69 95 ASP A C 1
ATOM 718 O O . ASP A 1 95 ? 1.439 20.659 14.756 1.00 96.69 95 ASP A O 1
ATOM 722 N N . LYS A 1 96 ? 2.389 19.56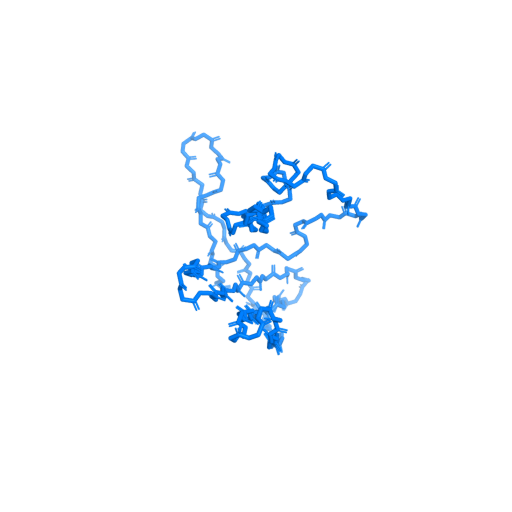7 13.050 1.00 95.69 96 LYS A N 1
ATOM 723 C CA . LYS A 1 96 ? 1.749 20.331 11.967 1.00 95.69 96 LYS A CA 1
ATOM 724 C C . LYS A 1 96 ? 0.485 19.651 11.434 1.00 95.69 96 LYS A C 1
ATOM 726 O O . LYS A 1 96 ? -0.062 20.092 10.426 1.00 95.69 96 LYS A O 1
ATOM 731 N N . ASN A 1 97 ? 0.019 18.596 12.105 1.00 92.44 97 ASN A N 1
ATOM 732 C CA . ASN A 1 97 ? -1.126 17.776 11.721 1.00 92.44 97 ASN A CA 1
ATOM 733 C C . ASN A 1 97 ? -0.945 17.024 10.382 1.00 92.44 97 ASN A C 1
ATOM 735 O O . ASN A 1 97 ? -1.925 16.596 9.767 1.00 92.44 97 ASN A O 1
ATOM 739 N N . GLU A 1 98 ? 0.293 16.836 9.921 1.00 92.38 98 GLU A N 1
ATOM 740 C CA . GLU A 1 98 ? 0.611 16.080 8.705 1.00 92.38 98 GLU A CA 1
ATOM 741 C C . GLU A 1 98 ? 0.751 14.593 9.037 1.00 92.38 98 GLU A C 1
ATOM 743 O O . GLU A 1 98 ? 1.374 14.242 10.038 1.00 92.38 98 GLU A O 1
ATOM 748 N N . VAL A 1 99 ? 0.206 13.715 8.190 1.00 94.06 99 VAL A N 1
ATOM 749 C CA . VAL A 1 99 ? 0.316 12.259 8.373 1.00 94.06 99 VAL A CA 1
ATOM 750 C C . VAL A 1 99 ? 1.755 11.806 8.121 1.00 94.06 99 VAL A C 1
ATOM 752 O O . VAL A 1 99 ? 2.273 11.978 7.017 1.00 94.06 99 VAL A O 1
ATOM 755 N N . THR A 1 100 ? 2.386 11.204 9.128 1.00 95.00 100 THR A N 1
ATOM 756 C CA . THR A 1 100 ? 3.770 10.706 9.076 1.00 95.00 100 THR A CA 1
ATOM 757 C C . THR A 1 100 ? 3.845 9.200 8.871 1.00 95.00 100 THR A C 1
ATOM 759 O O . THR A 1 100 ? 4.766 8.717 8.210 1.00 95.00 100 THR A O 1
ATOM 762 N N . SER A 1 101 ? 2.876 8.450 9.396 1.00 96.19 101 SER A N 1
ATOM 763 C CA . SER A 1 101 ? 2.817 6.996 9.262 1.00 96.19 101 SER A CA 1
ATOM 764 C C . SER A 1 101 ? 1.373 6.489 9.313 1.00 96.19 101 SER A C 1
ATOM 766 O O . SER A 1 101 ? 0.452 7.213 9.704 1.00 96.19 101 SER A O 1
ATOM 768 N N . ARG A 1 102 ? 1.164 5.243 8.871 1.00 97.50 102 ARG A N 1
ATOM 769 C CA . ARG A 1 102 ? -0.114 4.537 8.997 1.00 97.50 102 ARG A CA 1
ATOM 770 C C . ARG A 1 102 ? 0.106 3.104 9.445 1.00 97.50 102 ARG A C 1
ATOM 772 O O . ARG A 1 102 ? 1.037 2.448 8.980 1.00 97.50 102 ARG A O 1
ATOM 779 N N . THR A 1 103 ? -0.791 2.602 10.281 1.00 97.56 103 THR A N 1
ATOM 780 C CA . THR A 1 103 ? -0.825 1.200 10.714 1.00 97.56 103 THR A CA 1
ATOM 781 C C . THR A 1 103 ? -2.241 0.646 10.608 1.00 97.56 103 THR A C 1
ATOM 783 O O . THR A 1 103 ? -3.205 1.396 10.477 1.00 97.56 103 THR A O 1
ATOM 786 N N . ILE A 1 104 ? -2.367 -0.680 10.606 1.00 97.94 104 ILE A N 1
ATOM 787 C CA . ILE A 1 104 ? -3.659 -1.367 10.692 1.00 97.94 104 ILE A CA 1
ATOM 788 C C . ILE A 1 104 ? -3.774 -1.892 12.122 1.00 97.94 104 ILE A C 1
ATOM 790 O O . ILE A 1 104 ? -2.856 -2.585 12.569 1.00 97.94 104 ILE A O 1
ATOM 794 N N . ILE A 1 105 ? -4.855 -1.532 12.817 1.00 96.56 105 ILE A N 1
ATOM 795 C CA . ILE A 1 105 ? -5.125 -1.890 14.220 1.00 96.56 105 ILE A CA 1
ATOM 796 C C . ILE A 1 105 ? -6.482 -2.562 14.385 1.00 96.56 105 ILE A C 1
ATOM 798 O O . ILE A 1 105 ? -7.396 -2.246 13.586 1.00 96.56 105 ILE A O 1
#

Mean predicted aligned error: 5.03 Å